Protein AF-A0A954I8J5-F1 (afdb_monomer)

pLDDT: mean 70.74, std 22.79, range [35.56, 98.56]

Foldseek 3Di:
DDDDDDDDDDDDDDDDDDDDDDDDDDDDDDDDDDDPPPPVVVVVVVVVVLLVVQLDDPPPVVVVPDDPVRSVVSSVVSSVVVVVVVVVVVVVVVVVVVVVVVVLVVDDPVVNVVVVVVVVVVVVVVPPPPPDDPDDDDDDDDDDDDDDDDDDDDDDDDDD

Solvent-accessible surface area (backbone atoms only — not comparable to full-atom values): 11156 Å² total; per-residue (Å²): 135,84,90,86,85,84,82,90,79,88,79,82,84,90,86,85,82,85,78,90,81,87,78,92,79,86,88,82,93,75,94,74,87,84,92,78,84,74,63,64,65,54,52,55,49,52,55,51,52,57,59,56,71,28,67,58,77,60,89,76,53,82,78,65,77,68,53,69,69,57,49,52,51,52,29,52,52,39,43,60,53,45,53,55,47,52,56,49,52,49,54,50,50,51,51,53,50,51,53,48,52,57,58,53,68,75,47,51,73,71,54,52,50,52,54,54,54,53,57,53,52,64,64,52,66,73,68,72,81,78,81,86,87,89,85,86,90,78,88,86,88,88,87,86,91,86,79,84,88,80,90,84,91,78,89,78,90,77,88,133

Mean predicted aligned error: 20.57 Å

Structure (mmCIF, N/CA/C/O backbone):
data_AF-A0A954I8J5-F1
#
_entry.id   AF-A0A954I8J5-F1
#
loop_
_atom_site.group_PDB
_atom_site.id
_atom_site.type_symbol
_atom_site.label_atom_id
_atom_site.label_alt_id
_atom_site.label_comp_id
_atom_site.label_asym_id
_atom_site.label_entity_id
_atom_site.label_seq_id
_atom_site.pdbx_PDB_ins_code
_atom_site.Cartn_x
_atom_site.Cartn_y
_atom_site.Cartn_z
_atom_site.occupancy
_atom_site.B_iso_or_equiv
_atom_site.auth_seq_id
_atom_site.auth_comp_id
_atom_site.auth_asym_id
_atom_site.auth_atom_id
_atom_site.pdbx_PDB_model_num
ATOM 1 N N . MET A 1 1 ? -3.551 -47.493 22.980 1.00 41.00 1 MET A N 1
ATOM 2 C CA . MET A 1 1 ? -3.453 -48.677 22.102 1.00 41.00 1 MET A CA 1
ATOM 3 C C . MET A 1 1 ? -4.378 -48.470 20.906 1.00 41.00 1 MET A C 1
ATOM 5 O O . MET A 1 1 ? -5.548 -48.235 21.135 1.00 41.00 1 MET A O 1
ATOM 9 N N . LYS A 1 2 ? -3.816 -48.523 19.686 1.00 45.31 2 LYS A N 1
ATOM 10 C CA . LYS A 1 2 ? -4.415 -48.969 18.401 1.00 45.31 2 LYS A CA 1
ATOM 11 C C . LYS A 1 2 ? -5.750 -48.301 17.977 1.00 45.31 2 LYS A C 1
ATOM 13 O O . LYS A 1 2 ? -6.803 -48.658 18.471 1.00 45.31 2 LYS A O 1
ATOM 18 N N . LYS A 1 3 ? -5.676 -47.250 17.143 1.00 52.47 3 LYS A N 1
ATOM 19 C CA . LYS A 1 3 ? -5.956 -47.239 15.679 1.00 52.47 3 LYS A CA 1
ATOM 20 C C . LYS A 1 3 ? -7.411 -47.574 15.304 1.00 52.47 3 LYS A C 1
ATOM 22 O O . LYS A 1 3 ? -7.764 -48.736 15.398 1.00 52.47 3 LYS A O 1
ATOM 27 N N . LEU A 1 4 ? -8.141 -46.607 14.734 1.00 57.47 4 LEU A N 1
ATOM 28 C CA . LEU A 1 4 ? -9.197 -46.777 13.714 1.00 57.47 4 LEU A CA 1
ATOM 29 C C . LEU A 1 4 ? -9.242 -45.460 12.905 1.00 57.47 4 LEU A C 1
ATOM 31 O O . LEU A 1 4 ? -9.434 -44.403 13.488 1.00 57.47 4 LEU A O 1
ATOM 35 N N . CYS A 1 5 ? -8.714 -45.412 11.680 1.00 51.31 5 CYS A N 1
ATOM 36 C CA . CYS A 1 5 ? -9.283 -45.892 10.410 1.00 51.31 5 CYS A CA 1
ATOM 37 C C . CYS A 1 5 ? -10.083 -44.774 9.715 1.00 51.31 5 CYS A C 1
ATOM 39 O O . CYS A 1 5 ? -11.255 -44.556 9.993 1.00 51.31 5 CYS A O 1
ATOM 41 N N . ALA A 1 6 ? -9.398 -44.066 8.816 1.00 56.97 6 ALA A N 1
ATOM 42 C CA . ALA A 1 6 ? -10.015 -43.310 7.734 1.00 56.97 6 ALA A CA 1
ATOM 43 C C . ALA A 1 6 ? -10.288 -44.252 6.550 1.00 56.97 6 ALA A C 1
ATOM 45 O O . ALA A 1 6 ? -9.494 -45.172 6.323 1.00 56.97 6 ALA A O 1
ATOM 46 N N . PRO A 1 7 ? -11.308 -43.958 5.734 1.00 65.69 7 PRO A N 1
ATOM 47 C CA . PRO A 1 7 ? -11.239 -44.247 4.315 1.00 65.69 7 PRO A CA 1
ATOM 48 C C . PRO A 1 7 ? -11.304 -42.960 3.487 1.00 65.69 7 PRO A C 1
ATOM 50 O O . PRO A 1 7 ? -12.243 -42.172 3.553 1.00 65.69 7 PRO A O 1
ATOM 53 N N . ILE A 1 8 ? -10.264 -42.801 2.676 1.00 55.50 8 ILE A N 1
ATOM 54 C CA . ILE A 1 8 ? -10.225 -41.975 1.475 1.00 55.50 8 ILE A CA 1
ATOM 55 C C . ILE A 1 8 ? -11.204 -42.603 0.477 1.00 55.50 8 ILE A C 1
ATOM 57 O O . ILE A 1 8 ? -11.043 -43.768 0.119 1.00 55.50 8 ILE A O 1
ATOM 61 N N . ALA A 1 9 ? -12.191 -41.840 0.013 1.00 55.41 9 ALA A N 1
ATOM 62 C CA . ALA A 1 9 ? -12.987 -42.185 -1.158 1.00 55.41 9 ALA A CA 1
ATOM 63 C C . ALA A 1 9 ? -12.795 -41.086 -2.205 1.00 55.41 9 ALA A C 1
ATOM 65 O O . ALA A 1 9 ? -13.335 -39.988 -2.101 1.00 55.41 9 ALA A O 1
ATOM 66 N N . ALA A 1 10 ? -11.961 -41.400 -3.191 1.00 52.19 10 ALA A N 1
ATOM 67 C CA . ALA A 1 10 ? -11.864 -40.677 -4.443 1.00 52.19 10 ALA A CA 1
ATOM 68 C C . ALA A 1 10 ? -13.149 -40.888 -5.259 1.00 52.19 10 ALA A C 1
ATOM 70 O O . ALA A 1 10 ? -13.591 -42.028 -5.400 1.00 52.19 10 ALA A O 1
ATOM 71 N N . LEU A 1 11 ? -13.702 -39.829 -5.858 1.00 51.53 11 LEU A N 1
ATOM 72 C CA . LEU A 1 11 ? -14.580 -39.976 -7.018 1.00 51.53 11 LEU A CA 1
ATOM 73 C C . LEU A 1 11 ? -14.575 -38.721 -7.910 1.00 51.53 11 LEU A C 1
ATOM 75 O O . LEU A 1 11 ? -14.992 -37.652 -7.485 1.00 51.53 11 LEU A O 1
ATOM 79 N N . ALA A 1 12 ? -14.104 -38.942 -9.142 1.00 53.44 12 ALA A N 1
ATOM 80 C CA . ALA A 1 12 ? -14.550 -38.398 -10.433 1.00 53.44 12 ALA A CA 1
ATOM 81 C C . ALA A 1 12 ? -14.693 -36.868 -10.611 1.00 53.44 12 ALA A C 1
ATOM 83 O O . ALA A 1 12 ? -15.524 -36.214 -10.000 1.00 53.44 12 ALA A O 1
ATOM 84 N N . LEU A 1 13 ? -13.834 -36.252 -11.432 1.00 46.72 13 LEU A N 1
ATOM 85 C CA . LEU A 1 13 ? -13.987 -36.058 -12.893 1.00 46.72 13 LEU A CA 1
ATOM 86 C C . LEU A 1 13 ? -15.024 -34.981 -13.305 1.00 46.72 13 LEU A C 1
ATOM 88 O O . LEU A 1 13 ? -16.221 -35.224 -13.330 1.00 46.72 13 LEU A O 1
ATOM 92 N N . LEU A 1 14 ? -14.475 -33.851 -13.778 1.00 43.25 14 LEU A N 1
ATOM 93 C CA . LEU A 1 14 ? -14.660 -33.320 -15.141 1.00 43.25 14 LEU A CA 1
ATOM 94 C C . LEU A 1 14 ? -16.052 -32.787 -15.540 1.00 43.25 14 LEU A C 1
ATOM 96 O O . LEU A 1 14 ? -16.868 -33.522 -16.080 1.00 43.25 14 LEU A O 1
ATOM 100 N N . VAL A 1 15 ? -16.227 -31.460 -15.472 1.00 57.44 15 VAL A N 1
ATOM 101 C CA . VAL A 1 15 ? -16.945 -30.705 -16.519 1.00 57.44 15 VAL A CA 1
ATOM 102 C C . VAL A 1 15 ? -16.214 -29.386 -16.779 1.00 57.44 15 VAL A C 1
ATOM 104 O O . VAL A 1 15 ? -16.395 -28.388 -16.089 1.00 57.44 15 VAL A O 1
ATOM 107 N N . THR A 1 16 ? -15.366 -29.395 -17.802 1.00 53.75 16 THR A N 1
ATOM 108 C CA . THR A 1 16 ? -14.910 -28.205 -18.522 1.00 53.75 16 THR A CA 1
ATOM 109 C C . THR A 1 16 ? -16.008 -27.784 -19.496 1.00 53.75 16 THR A C 1
ATOM 111 O O . THR A 1 16 ? -16.198 -28.443 -20.518 1.00 53.75 16 THR A O 1
ATOM 114 N N . SER A 1 17 ? -16.722 -26.694 -19.225 1.00 59.81 17 SER A N 1
ATOM 115 C CA . SER A 1 17 ? -17.573 -26.048 -20.230 1.00 59.81 17 SER A CA 1
ATOM 116 C C . SER A 1 17 ? -16.789 -24.937 -20.927 1.00 59.81 17 SER A C 1
ATOM 118 O O . SER A 1 17 ? -16.799 -23.779 -20.511 1.00 59.81 17 SER A O 1
ATOM 120 N N . VAL A 1 18 ? -16.099 -25.325 -22.000 1.00 58.12 18 VAL A N 1
ATOM 121 C CA . VAL A 1 18 ? -15.709 -24.429 -23.092 1.00 58.12 18 VAL A CA 1
ATOM 122 C C . VAL A 1 18 ? -16.995 -24.007 -23.803 1.00 58.12 18 VAL A C 1
ATOM 124 O O . VAL A 1 18 ? -17.716 -24.849 -24.331 1.00 58.12 18 VAL A O 1
ATOM 127 N N . GLY A 1 19 ? -17.285 -22.710 -23.800 1.00 47.28 19 GLY A N 1
ATOM 128 C CA . GLY A 1 19 ? -18.423 -22.115 -24.495 1.00 47.28 19 GLY A CA 1
ATOM 129 C C . GLY A 1 19 ? -17.997 -20.833 -25.193 1.00 47.28 19 GLY A C 1
ATOM 130 O O . GLY A 1 19 ? -18.321 -19.741 -24.741 1.00 47.28 19 GLY A O 1
ATOM 131 N N . LEU A 1 20 ? -17.238 -20.977 -26.280 1.00 54.44 20 LEU A N 1
ATOM 132 C CA . LEU A 1 20 ? -16.994 -19.913 -27.246 1.00 54.44 20 LEU A CA 1
ATOM 133 C C . LEU A 1 20 ? -18.182 -19.910 -28.224 1.00 54.44 20 LEU A C 1
ATOM 135 O O . LEU A 1 20 ? -18.292 -20.808 -29.055 1.00 54.44 20 LEU A O 1
ATOM 139 N N . VAL A 1 21 ? -19.073 -18.921 -28.137 1.00 59.53 21 VAL A N 1
ATOM 140 C CA . VAL A 1 21 ? -19.985 -18.585 -29.240 1.00 59.53 21 VAL A CA 1
ATOM 141 C C . VAL A 1 21 ? -19.761 -17.127 -29.610 1.00 59.53 21 VAL A C 1
ATOM 143 O O . VAL A 1 21 ? -20.058 -16.197 -28.865 1.00 59.53 21 VAL A O 1
ATOM 146 N N . SER A 1 22 ? -19.146 -16.976 -30.777 1.00 52.66 22 SER A N 1
ATOM 147 C CA . SER A 1 22 ? -18.993 -15.737 -31.513 1.00 52.66 22 SER A CA 1
ATOM 148 C C . SER A 1 22 ? -20.156 -15.675 -32.498 1.00 52.66 22 SER A C 1
AT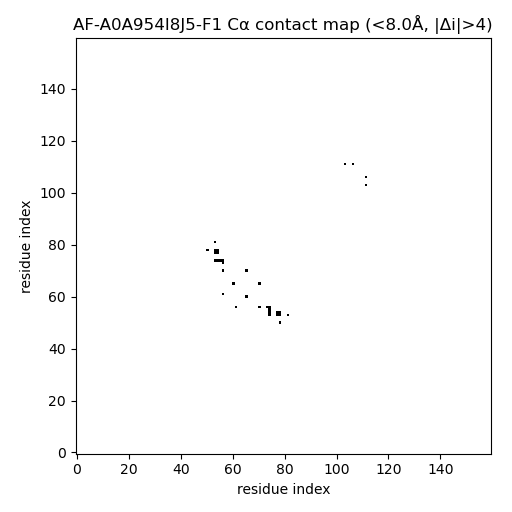OM 150 O O . SER A 1 22 ? -20.260 -16.517 -33.389 1.00 52.66 22 SER A O 1
ATOM 152 N N . SER A 1 23 ? -21.046 -14.703 -32.333 1.00 60.91 23 SER A N 1
ATOM 153 C CA . SER A 1 23 ? -22.010 -14.326 -33.363 1.00 60.91 23 SER A CA 1
ATOM 154 C C . SER A 1 23 ? -21.943 -12.819 -33.549 1.00 60.91 23 SER A C 1
ATOM 156 O O . SER A 1 23 ? -22.504 -12.040 -32.780 1.00 60.91 23 SER A O 1
ATOM 158 N N . ALA A 1 24 ? -21.210 -12.439 -34.591 1.00 51.81 24 ALA A N 1
ATOM 159 C CA . ALA A 1 24 ? -21.267 -11.134 -35.211 1.00 51.81 24 ALA A CA 1
ATOM 160 C C . ALA A 1 24 ? -22.692 -10.872 -35.720 1.00 51.81 24 ALA A C 1
ATOM 162 O O . ALA A 1 24 ? -23.212 -11.640 -36.529 1.00 51.81 24 ALA A O 1
ATOM 163 N N . GLN A 1 25 ? -23.297 -9.759 -35.305 1.00 52.50 25 GLN A N 1
ATOM 164 C CA . GLN A 1 25 ? -24.417 -9.176 -36.031 1.00 52.50 25 GLN A CA 1
ATOM 165 C C . GLN A 1 25 ? -24.172 -7.683 -36.232 1.00 52.50 25 GLN A C 1
ATOM 167 O O . GLN A 1 25 ? -24.179 -6.874 -35.309 1.00 52.50 25 GLN A O 1
ATOM 172 N N . SER A 1 26 ? -23.886 -7.372 -37.492 1.00 47.12 26 SER A N 1
ATOM 173 C CA . SER A 1 26 ? -23.803 -6.041 -38.069 1.00 47.12 26 SER A CA 1
ATOM 174 C C . SER A 1 26 ? -25.202 -5.430 -38.207 1.00 47.12 26 SER A C 1
ATOM 176 O O . SER A 1 26 ? -26.135 -6.112 -38.627 1.00 47.12 26 SER A O 1
ATOM 178 N N . GLY A 1 27 ? -25.304 -4.126 -37.933 1.00 42.75 27 GLY A N 1
ATOM 179 C CA . GLY A 1 27 ? -26.221 -3.233 -38.641 1.00 42.75 27 GLY A CA 1
ATOM 180 C C . GLY A 1 27 ? -27.563 -2.918 -37.979 1.00 42.75 27 GLY A C 1
ATOM 181 O O . GLY A 1 27 ? -28.588 -3.472 -38.360 1.00 42.75 27 GLY A O 1
ATOM 182 N N . GLN A 1 28 ? -27.599 -1.875 -37.140 1.00 48.84 28 GLN A N 1
ATOM 183 C CA . GLN A 1 28 ? -28.695 -0.905 -37.229 1.00 48.84 28 GLN A CA 1
ATOM 184 C C . GLN A 1 28 ? -28.253 0.493 -36.782 1.00 48.84 28 GLN A C 1
ATOM 186 O O . GLN A 1 28 ? -28.089 0.799 -35.604 1.00 48.84 28 GLN A O 1
ATOM 191 N N . THR A 1 29 ? -28.079 1.365 -37.769 1.00 47.53 29 THR A N 1
ATOM 192 C CA . THR A 1 29 ? -28.058 2.815 -37.615 1.00 47.53 29 THR A CA 1
ATOM 193 C C . THR A 1 29 ? -29.462 3.298 -37.256 1.00 47.53 29 THR A C 1
ATOM 195 O O . THR A 1 29 ? -30.367 3.234 -38.090 1.00 47.53 29 THR A O 1
ATOM 198 N N . LYS A 1 30 ? -29.654 3.844 -36.052 1.00 50.97 30 LYS A N 1
ATOM 199 C CA . LYS A 1 30 ? -30.724 4.819 -35.817 1.00 50.97 30 LYS A CA 1
ATOM 200 C C . LYS A 1 30 ? -30.296 5.853 -34.785 1.00 50.97 30 LYS A C 1
ATOM 202 O O . LYS A 1 30 ? -30.191 5.593 -33.593 1.00 50.97 30 LYS A O 1
ATOM 207 N N . SER A 1 31 ? -30.054 7.044 -35.310 1.00 46.09 31 SER A N 1
ATOM 208 C CA . SER A 1 31 ? -29.891 8.306 -34.609 1.00 46.09 31 SER A CA 1
ATOM 209 C C . SER A 1 31 ? -31.005 8.546 -33.584 1.00 46.09 31 SER A C 1
ATOM 211 O O . SER A 1 31 ? -32.168 8.723 -33.955 1.00 46.09 31 SER A O 1
ATOM 213 N N . ARG A 1 32 ? -30.624 8.636 -32.308 1.00 43.91 32 ARG A N 1
ATOM 214 C CA . ARG A 1 32 ? -31.325 9.425 -31.289 1.00 43.91 32 ARG A CA 1
ATOM 215 C C . ARG A 1 32 ? -30.293 9.993 -30.312 1.00 43.91 32 ARG A C 1
ATOM 217 O O . ARG A 1 32 ? -29.949 9.382 -29.308 1.00 43.91 32 ARG A O 1
ATOM 224 N N . SER A 1 33 ? -29.777 11.171 -30.657 1.00 50.97 33 SER A N 1
ATOM 225 C CA . SER A 1 33 ? -29.326 12.173 -29.686 1.00 50.97 33 SER A CA 1
ATOM 226 C C . SER A 1 33 ? -30.521 12.465 -28.750 1.00 50.97 33 SER A C 1
ATOM 228 O O . SER A 1 33 ? -31.668 12.364 -29.176 1.00 50.97 33 SER A O 1
ATOM 230 N N . THR A 1 34 ? -30.429 12.698 -27.446 1.00 49.31 34 THR A N 1
ATOM 231 C CA . THR A 1 34 ? -29.483 13.426 -26.598 1.00 49.31 34 THR A CA 1
ATOM 232 C C . THR A 1 34 ? -29.785 12.997 -25.149 1.00 49.31 34 THR A C 1
ATOM 234 O O . THR A 1 34 ? -30.876 13.313 -24.686 1.00 49.31 34 THR A O 1
ATOM 237 N N . ALA A 1 35 ? -28.900 12.270 -24.449 1.00 49.06 35 ALA A N 1
ATOM 238 C CA . ALA A 1 35 ? -28.927 12.098 -22.969 1.00 49.06 35 ALA A CA 1
ATOM 239 C C . ALA A 1 35 ? -27.820 11.170 -22.400 1.00 49.06 35 ALA A C 1
ATOM 241 O O . ALA A 1 35 ? -27.916 10.751 -21.255 1.00 49.06 35 ALA A O 1
ATOM 242 N N . ALA A 1 36 ? -26.769 10.820 -23.151 1.00 46.00 36 ALA A N 1
ATOM 243 C CA . ALA A 1 36 ? -25.772 9.829 -22.710 1.00 46.00 36 ALA A CA 1
ATOM 244 C C . ALA A 1 36 ? -24.321 10.288 -22.942 1.00 46.00 36 ALA A C 1
ATOM 246 O O . ALA A 1 36 ? -23.471 9.513 -23.362 1.00 46.00 36 ALA A O 1
ATOM 247 N N . SER A 1 37 ? -24.029 11.572 -22.704 1.00 48.66 37 SER A N 1
ATOM 248 C CA . SER A 1 37 ? -22.688 12.149 -22.919 1.00 48.66 37 SER A CA 1
ATOM 249 C C . SER A 1 37 ? -22.011 12.632 -21.629 1.00 48.66 37 SER A C 1
ATOM 251 O O . SER A 1 37 ? -21.185 13.541 -21.673 1.00 48.66 37 SER A O 1
ATOM 253 N N . LYS A 1 38 ? -22.354 12.047 -20.472 1.00 45.41 38 LYS A N 1
ATOM 254 C CA . LYS A 1 38 ? -21.667 12.334 -19.196 1.00 45.41 38 LYS A CA 1
ATOM 255 C C . LYS A 1 38 ? -21.005 11.112 -18.544 1.00 45.41 38 LYS A C 1
ATOM 257 O O . LYS A 1 38 ? -20.283 11.275 -17.572 1.00 45.41 38 LYS A O 1
ATOM 262 N N . GLU A 1 39 ? -21.186 9.912 -19.094 1.00 47.25 39 GLU A N 1
ATOM 263 C CA . GLU A 1 39 ? -20.643 8.675 -18.505 1.00 47.25 39 GLU A CA 1
ATOM 264 C C . GLU A 1 39 ? -19.446 8.108 -19.292 1.00 47.25 39 GLU A C 1
ATOM 266 O O . GLU A 1 39 ? -18.508 7.566 -18.712 1.00 47.25 39 GLU A O 1
ATOM 271 N N . THR A 1 40 ? -19.385 8.334 -20.607 1.00 43.34 40 THR A N 1
ATOM 272 C CA . THR A 1 40 ? -18.273 7.878 -21.463 1.00 43.34 40 THR A CA 1
ATOM 273 C C . THR A 1 40 ? -16.997 8.709 -21.296 1.00 43.34 40 THR A C 1
ATOM 275 O O . THR A 1 40 ? -15.899 8.162 -21.341 1.00 43.34 40 THR A O 1
ATOM 278 N N . ALA A 1 41 ? -17.118 10.006 -20.997 1.00 49.97 41 ALA A N 1
ATOM 279 C CA . ALA A 1 41 ? -15.964 10.877 -20.747 1.00 49.97 41 ALA A CA 1
ATOM 280 C C . ALA A 1 41 ? -15.269 10.596 -19.398 1.00 49.97 41 ALA A C 1
ATOM 282 O O . ALA A 1 41 ? -14.076 10.860 -19.250 1.00 49.97 41 ALA A O 1
ATOM 283 N N . SER A 1 42 ? -15.995 10.043 -18.417 1.00 53.47 42 SER A N 1
ATOM 284 C CA . SER A 1 42 ? -15.427 9.704 -17.105 1.00 53.47 42 SER A CA 1
ATOM 285 C C . SER A 1 42 ? -14.612 8.412 -17.156 1.00 53.47 42 SER A C 1
ATOM 287 O O . SER A 1 42 ? -13.573 8.312 -16.507 1.00 53.47 42 SER A O 1
ATOM 289 N N . LYS A 1 43 ? -15.041 7.436 -17.966 1.00 51.81 43 LYS A N 1
ATOM 290 C CA . LYS A 1 43 ? -14.355 6.146 -18.102 1.00 51.81 43 LYS A CA 1
ATOM 291 C C . LYS A 1 43 ? -13.074 6.251 -18.937 1.00 51.81 43 LYS A C 1
ATOM 293 O O . LYS A 1 43 ? -12.085 5.606 -18.610 1.00 51.81 43 LYS A O 1
ATOM 298 N N . GLU A 1 44 ? -13.052 7.115 -19.955 1.00 54.97 44 GLU A N 1
ATOM 299 C CA . GLU A 1 44 ? -11.839 7.358 -20.752 1.00 54.97 44 GLU A CA 1
ATOM 300 C C . GLU A 1 44 ? -10.772 8.140 -19.970 1.00 54.97 44 GLU A C 1
ATOM 302 O O . GLU A 1 44 ? -9.581 7.852 -20.092 1.00 54.97 44 GLU A O 1
ATOM 307 N N . LYS A 1 45 ? -11.182 9.093 -19.118 1.00 57.41 45 LYS A N 1
ATOM 308 C CA . LYS A 1 45 ? -10.247 9.771 -18.212 1.00 57.41 45 LYS A CA 1
ATOM 309 C C . LYS A 1 45 ? -9.679 8.822 -17.164 1.00 57.41 45 LYS A C 1
ATOM 311 O O . LYS A 1 45 ? -8.470 8.823 -16.992 1.00 57.41 45 LYS A O 1
ATOM 316 N N . ALA A 1 46 ? -10.509 7.990 -16.532 1.00 59.66 46 ALA A N 1
ATOM 317 C CA . ALA A 1 46 ? -10.041 7.026 -15.537 1.00 59.66 46 ALA A CA 1
ATOM 318 C C . ALA A 1 46 ? -9.066 5.993 -16.134 1.00 59.66 46 ALA A C 1
ATOM 320 O O . ALA A 1 46 ? -8.034 5.714 -15.536 1.00 59.66 46 ALA A O 1
ATOM 321 N N . ALA A 1 47 ? -9.333 5.488 -17.344 1.00 59.28 47 ALA A N 1
ATOM 322 C CA . ALA A 1 47 ? -8.428 4.557 -18.022 1.00 59.28 47 ALA A CA 1
ATOM 323 C C . ALA A 1 47 ? -7.090 5.208 -18.426 1.00 59.28 47 ALA A C 1
ATOM 325 O O . ALA A 1 47 ? -6.038 4.589 -18.288 1.00 59.28 47 ALA A O 1
ATOM 326 N N . LYS A 1 48 ? -7.102 6.470 -18.883 1.00 60.84 48 LYS A N 1
ATOM 327 C CA . LYS A 1 48 ? -5.862 7.217 -19.162 1.00 60.84 48 LYS A CA 1
ATOM 328 C C . LYS A 1 48 ? -5.070 7.525 -17.893 1.00 60.84 48 LYS A C 1
ATOM 330 O O . LYS A 1 48 ? -3.848 7.460 -17.939 1.00 60.84 48 LYS A O 1
ATOM 335 N N . ASP A 1 49 ? -5.739 7.840 -16.787 1.00 61.84 49 ASP A N 1
ATOM 336 C CA . ASP A 1 49 ? -5.084 8.165 -15.514 1.00 61.84 49 ASP A CA 1
ATOM 337 C C . ASP A 1 49 ? -4.303 6.956 -14.969 1.00 61.84 49 ASP A C 1
ATOM 339 O O . ASP A 1 49 ? -3.101 7.045 -14.703 1.00 61.84 49 ASP A O 1
ATOM 343 N N . VAL A 1 50 ? -4.940 5.778 -14.963 1.00 62.78 50 VAL A N 1
ATOM 344 C CA . VAL A 1 50 ? -4.304 4.506 -14.577 1.00 62.78 50 VAL A CA 1
ATOM 345 C C . VAL A 1 50 ? -3.123 4.173 -15.495 1.00 62.78 50 VAL A C 1
ATOM 347 O O . VAL A 1 50 ? -2.023 3.914 -15.004 1.00 62.78 50 VAL A O 1
ATOM 350 N N . ALA A 1 51 ? -3.295 4.295 -16.816 1.00 63.84 51 ALA A N 1
ATOM 351 C CA . ALA A 1 51 ? -2.213 4.063 -17.776 1.00 63.84 51 ALA A CA 1
ATOM 352 C C . ALA A 1 51 ? -1.028 5.033 -17.583 1.00 63.84 51 ALA A C 1
ATOM 354 O O . ALA A 1 51 ? 0.124 4.688 -17.845 1.00 63.84 51 ALA A O 1
ATOM 355 N N . THR A 1 52 ? -1.269 6.256 -17.093 1.00 74.88 52 THR A N 1
ATOM 356 C CA . THR A 1 52 ? -0.190 7.215 -16.806 1.00 74.88 52 THR A CA 1
ATOM 357 C C . THR A 1 52 ? 0.522 6.970 -15.477 1.00 74.88 52 THR A C 1
ATOM 359 O O . THR A 1 52 ? 1.713 7.281 -15.378 1.00 74.88 52 THR A O 1
ATOM 362 N N . LYS A 1 53 ? -0.145 6.370 -14.480 1.00 85.75 53 LYS A N 1
ATOM 363 C CA . LYS A 1 53 ? 0.434 6.083 -13.153 1.00 85.75 53 LYS A CA 1
ATOM 364 C C . LYS A 1 53 ? 1.665 5.175 -13.250 1.00 85.75 53 LYS A C 1
ATOM 366 O O . LYS A 1 53 ? 2.667 5.422 -12.572 1.00 85.75 53 LYS A O 1
ATOM 371 N N . TYR A 1 54 ? 1.628 4.173 -14.130 1.00 90.12 54 TYR A N 1
ATOM 372 C CA . TYR A 1 54 ? 2.679 3.151 -14.243 1.00 90.12 54 TYR A CA 1
ATOM 373 C C . TYR A 1 54 ? 3.707 3.401 -15.351 1.00 90.12 54 TYR A C 1
ATOM 375 O O . TYR A 1 54 ? 4.736 2.728 -15.403 1.00 90.12 54 TYR A O 1
ATOM 383 N N . ARG A 1 55 ? 3.524 4.450 -16.162 1.00 90.62 55 ARG A N 1
ATOM 384 C CA . ARG A 1 55 ? 4.398 4.781 -17.303 1.00 90.62 55 ARG A CA 1
ATOM 385 C C . ARG A 1 55 ? 5.728 5.449 -16.936 1.00 90.62 55 ARG A C 1
ATOM 387 O O . ARG A 1 55 ? 6.397 6.057 -17.770 1.00 90.62 55 ARG A O 1
ATOM 394 N N . ARG A 1 56 ? 6.116 5.400 -15.663 1.00 92.06 56 ARG A N 1
ATOM 395 C CA . ARG A 1 56 ? 7.402 5.922 -15.185 1.00 92.06 56 ARG A CA 1
ATOM 396 C C . ARG A 1 56 ? 8.391 4.778 -15.074 1.00 92.06 56 ARG A C 1
ATOM 398 O O . ARG A 1 56 ? 8.040 3.702 -14.596 1.00 92.06 56 ARG A O 1
ATOM 405 N N . LEU A 1 57 ? 9.645 5.018 -15.448 1.00 94.88 57 LEU A N 1
ATOM 406 C CA . LEU A 1 57 ? 10.697 4.044 -15.172 1.00 94.88 57 LEU A CA 1
ATOM 407 C C . LEU A 1 57 ? 10.955 3.974 -13.660 1.00 94.88 57 LEU A C 1
ATOM 409 O O . LEU A 1 57 ? 10.838 4.998 -12.972 1.00 94.88 57 LEU A O 1
ATOM 413 N N . PRO A 1 58 ? 11.290 2.789 -13.121 1.00 95.00 58 PRO A N 1
ATOM 414 C CA . PRO A 1 58 ? 11.759 2.682 -11.750 1.00 95.00 58 PRO A CA 1
ATOM 415 C C . PRO A 1 58 ? 13.005 3.549 -11.522 1.00 95.00 58 PRO A C 1
ATOM 417 O O . PRO A 1 58 ? 13.766 3.851 -12.446 1.00 95.00 58 PRO A O 1
ATOM 420 N N . SER A 1 59 ? 13.216 3.958 -10.271 1.00 96.25 59 SER A N 1
ATOM 421 C CA . SER A 1 59 ? 14.383 4.764 -9.907 1.00 96.25 59 SER A CA 1
ATOM 422 C C . SER A 1 59 ? 15.682 4.056 -10.305 1.00 96.25 59 SER A C 1
ATOM 424 O O . SER A 1 59 ? 15.816 2.852 -10.102 1.00 96.25 59 SER A O 1
ATOM 426 N N . GLY A 1 60 ? 16.624 4.795 -10.892 1.00 95.19 60 GLY A N 1
ATOM 427 C CA . GLY A 1 60 ? 17.912 4.265 -11.354 1.00 95.19 60 GLY A CA 1
ATOM 428 C C . GLY A 1 60 ? 17.895 3.598 -12.736 1.00 95.19 60 GLY A C 1
ATOM 429 O O . GLY A 1 60 ? 18.945 3.518 -13.365 1.00 95.19 60 GLY A O 1
ATOM 430 N N . PHE A 1 61 ? 16.733 3.209 -13.274 1.00 96.00 61 PHE A N 1
ATOM 431 C CA . PHE A 1 61 ? 16.653 2.537 -14.584 1.00 96.00 61 PHE A CA 1
ATOM 432 C C . PHE A 1 61 ? 16.827 3.498 -15.766 1.00 96.00 61 PHE A C 1
ATOM 434 O O . PHE A 1 61 ? 17.199 3.075 -16.856 1.00 96.00 61 PHE A O 1
ATOM 441 N N . GLY A 1 62 ? 16.617 4.801 -15.555 1.00 93.38 62 GLY A N 1
ATOM 442 C CA . GLY A 1 62 ? 16.823 5.817 -16.592 1.00 93.38 62 GLY A CA 1
ATOM 443 C C . GLY A 1 62 ? 18.281 5.971 -17.047 1.00 93.38 62 GLY A C 1
ATOM 444 O O . GLY A 1 62 ? 18.514 6.488 -18.131 1.00 93.38 62 GLY A O 1
ATOM 445 N N . ALA A 1 63 ? 19.251 5.513 -16.249 1.00 95.25 63 ALA A N 1
ATOM 446 C CA . ALA A 1 63 ? 20.677 5.599 -16.566 1.00 95.25 63 ALA A CA 1
ATOM 447 C C . ALA A 1 63 ? 21.223 4.365 -17.312 1.00 95.25 63 ALA A C 1
ATOM 449 O O . ALA A 1 63 ? 22.395 4.350 -17.668 1.00 95.25 63 ALA A O 1
ATOM 450 N N . LEU A 1 64 ? 20.401 3.331 -17.527 1.00 96.62 64 LEU A N 1
ATOM 451 C CA . LEU A 1 64 ? 20.836 2.037 -18.073 1.00 96.62 64 LEU A CA 1
ATOM 452 C C . LEU A 1 64 ? 20.776 1.952 -19.607 1.00 96.62 64 LEU A C 1
ATOM 454 O O . LEU A 1 64 ? 20.905 0.859 -20.143 1.00 96.62 64 LEU A O 1
ATOM 458 N N . GLU A 1 65 ? 20.540 3.076 -20.297 1.00 95.38 65 GLU A N 1
ATOM 459 C CA . GLU A 1 65 ? 20.439 3.146 -21.768 1.00 95.38 65 GLU A CA 1
ATOM 460 C C . GLU A 1 65 ? 19.526 2.058 -22.370 1.00 95.38 65 GLU A C 1
ATOM 462 O O . GLU A 1 65 ? 19.856 1.401 -23.352 1.00 95.38 65 GLU A O 1
ATOM 467 N N . LEU A 1 66 ? 18.359 1.855 -21.751 1.00 97.19 66 LEU A N 1
ATOM 468 C CA . LEU A 1 66 ? 17.403 0.821 -22.152 1.00 97.19 66 LEU A CA 1
ATOM 469 C C . LEU A 1 66 ? 16.855 1.068 -23.563 1.00 97.19 66 LEU A C 1
ATOM 471 O O . LEU A 1 66 ? 16.537 2.215 -23.913 1.00 97.19 66 LEU A O 1
ATOM 475 N N . SER A 1 67 ? 16.661 -0.014 -24.325 1.00 98.06 67 SER A N 1
ATOM 476 C CA . SER A 1 67 ? 15.930 0.050 -25.594 1.00 98.06 67 SER A CA 1
ATOM 477 C C . SER A 1 67 ? 14.465 0.410 -25.356 1.00 98.06 67 SER A C 1
ATOM 479 O O . SER A 1 67 ? 13.937 0.276 -24.247 1.00 98.06 67 SER A O 1
ATOM 481 N N . ASP A 1 68 ? 13.789 0.882 -26.398 1.00 96.50 68 ASP A N 1
ATOM 482 C CA . ASP A 1 68 ? 12.377 1.233 -26.278 1.00 96.50 68 ASP A CA 1
ATOM 483 C C . ASP A 1 68 ? 11.508 -0.011 -26.046 1.00 96.50 68 ASP A C 1
ATOM 485 O O . ASP A 1 68 ? 10.582 0.058 -25.241 1.00 96.50 68 ASP A O 1
ATOM 489 N N . GLU A 1 69 ? 11.864 -1.175 -26.610 1.00 97.38 69 GLU A N 1
ATOM 490 C CA . GLU A 1 69 ? 11.161 -2.427 -26.294 1.00 97.38 69 GLU A CA 1
ATOM 491 C C . GLU A 1 69 ? 11.298 -2.800 -24.811 1.00 97.38 69 GLU A C 1
ATOM 493 O O . GLU A 1 69 ? 10.312 -3.157 -24.169 1.00 97.38 69 GLU A O 1
ATOM 498 N N . GLN A 1 70 ? 12.498 -2.656 -24.236 1.00 98.00 70 GLN A N 1
ATOM 499 C CA . GLN A 1 70 ? 12.728 -2.937 -22.815 1.00 98.00 70 GLN A CA 1
ATOM 500 C C . GLN A 1 70 ? 11.932 -1.993 -21.909 1.00 98.00 70 GLN A C 1
ATOM 502 O O . GLN A 1 70 ? 11.425 -2.412 -20.869 1.00 98.00 70 GLN A O 1
ATOM 507 N N . LYS A 1 71 ? 11.810 -0.711 -22.278 1.00 97.06 71 LYS A N 1
ATOM 508 C CA . LYS A 1 71 ? 11.005 0.252 -21.512 1.00 97.06 71 LYS A CA 1
ATOM 509 C C . LYS A 1 71 ? 9.525 -0.111 -21.543 1.00 97.06 71 LYS A C 1
ATOM 511 O O . LYS A 1 71 ? 8.895 -0.079 -20.491 1.00 97.06 71 LYS A O 1
ATOM 516 N N . GLU A 1 72 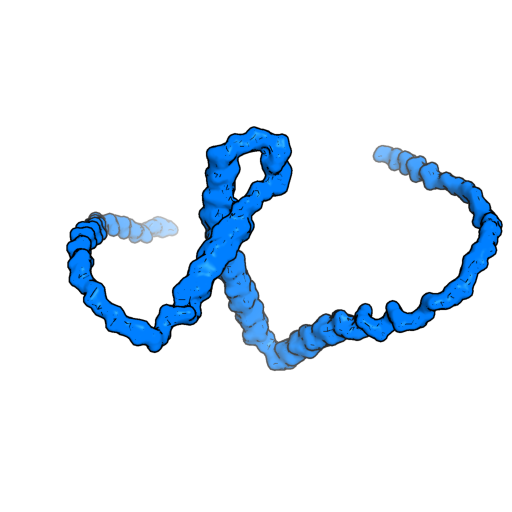? 8.990 -0.467 -22.708 1.00 96.44 72 GLU A N 1
ATOM 517 C CA . GLU A 1 72 ? 7.584 -0.867 -22.843 1.00 96.44 72 GLU A CA 1
ATOM 518 C C . GLU A 1 72 ? 7.281 -2.161 -22.073 1.00 96.44 72 GLU A C 1
ATOM 520 O O . GLU A 1 72 ? 6.247 -2.259 -21.405 1.00 96.44 72 GLU A O 1
ATOM 525 N N . GLU A 1 73 ? 8.207 -3.123 -22.062 1.00 97.12 73 GLU A N 1
ATOM 526 C CA . GLU A 1 73 ? 8.078 -4.327 -21.234 1.00 97.12 73 GLU A CA 1
ATOM 527 C C . GLU A 1 73 ? 8.090 -3.983 -19.736 1.00 97.12 73 GLU A C 1
ATOM 529 O O . GLU A 1 73 ? 7.231 -4.444 -18.982 1.00 97.12 73 GLU A O 1
ATOM 534 N N . ILE A 1 74 ? 8.989 -3.094 -19.299 1.00 96.88 74 ILE A N 1
ATOM 535 C CA . ILE A 1 74 ? 9.007 -2.598 -17.916 1.00 96.88 74 ILE A CA 1
ATOM 536 C C . ILE A 1 74 ? 7.688 -1.903 -17.564 1.00 96.88 74 ILE A C 1
ATOM 538 O O . ILE A 1 74 ? 7.164 -2.131 -16.474 1.00 96.88 74 ILE A O 1
ATOM 542 N N . TYR A 1 75 ? 7.145 -1.059 -18.441 1.00 96.06 75 TYR A N 1
ATOM 543 C CA . TYR A 1 75 ? 5.869 -0.386 -18.187 1.00 96.06 75 TYR A CA 1
ATOM 544 C C . TYR A 1 75 ? 4.720 -1.380 -18.050 1.00 96.06 75 TYR A C 1
ATOM 546 O O . TYR A 1 75 ? 3.963 -1.275 -17.087 1.00 96.06 75 TYR A O 1
ATOM 554 N N . SER A 1 76 ? 4.656 -2.380 -18.930 1.00 95.06 76 SER A N 1
ATOM 555 C CA . SER A 1 76 ? 3.639 -3.437 -18.884 1.00 95.06 76 SER A CA 1
ATOM 556 C C . SER A 1 76 ? 3.704 -4.213 -17.564 1.00 95.06 76 SER A C 1
ATOM 558 O O . SER A 1 76 ? 2.702 -4.362 -16.868 1.00 95.06 76 SER A O 1
ATOM 560 N N . ILE A 1 77 ? 4.911 -4.612 -17.143 1.00 96.00 77 ILE A N 1
ATOM 561 C CA . ILE A 1 77 ? 5.130 -5.280 -15.851 1.00 96.00 77 ILE A CA 1
ATOM 562 C C . ILE A 1 77 ? 4.666 -4.386 -14.693 1.00 96.00 77 ILE A C 1
ATOM 564 O O . ILE A 1 77 ? 4.016 -4.857 -13.757 1.00 96.00 77 ILE A O 1
ATOM 568 N N . ARG A 1 78 ? 4.995 -3.089 -14.720 1.00 95.62 78 ARG A N 1
ATOM 569 C CA . ARG A 1 78 ? 4.590 -2.162 -13.653 1.00 95.62 78 ARG A CA 1
ATOM 570 C C . ARG A 1 78 ? 3.082 -1.958 -13.593 1.00 95.62 78 ARG A C 1
ATOM 572 O O . ARG A 1 78 ? 2.574 -1.817 -12.488 1.00 95.62 78 ARG A O 1
ATOM 579 N N . GLU A 1 79 ? 2.393 -1.936 -14.725 1.00 94.62 79 GLU A N 1
ATOM 580 C CA . GLU A 1 79 ? 0.934 -1.813 -14.781 1.00 94.62 79 GLU A CA 1
ATOM 581 C C . GLU A 1 79 ? 0.243 -3.053 -14.199 1.00 94.62 79 GLU A C 1
ATOM 583 O O . GLU A 1 79 ? -0.606 -2.930 -13.308 1.00 94.62 79 GLU A O 1
ATOM 588 N N . ASP A 1 80 ? 0.680 -4.244 -14.614 1.00 92.69 80 ASP A N 1
ATOM 589 C CA . ASP A 1 80 ? 0.121 -5.519 -14.159 1.00 92.69 80 ASP A CA 1
ATOM 590 C C . ASP A 1 80 ? 0.278 -5.711 -12.648 1.00 92.69 80 ASP A C 1
ATOM 592 O O . ASP A 1 80 ? -0.680 -6.028 -11.934 1.00 92.69 80 ASP A O 1
ATOM 596 N N . TYR A 1 81 ? 1.499 -5.528 -12.138 1.00 97.06 81 TYR A N 1
ATOM 597 C CA . TYR A 1 81 ? 1.759 -5.679 -10.708 1.00 97.06 81 TYR A CA 1
ATOM 598 C C . TYR A 1 81 ? 1.235 -4.498 -9.903 1.00 97.06 81 TYR A C 1
ATOM 600 O O . TYR A 1 81 ? 0.765 -4.696 -8.788 1.00 97.06 81 TYR A O 1
ATOM 608 N N . GLY A 1 82 ? 1.286 -3.291 -10.457 1.00 94.19 82 GLY A N 1
ATOM 609 C CA . GLY A 1 82 ? 0.782 -2.091 -9.809 1.00 94.19 82 GLY A CA 1
ATOM 610 C C . GLY A 1 82 ? -0.705 -2.182 -9.497 1.00 94.19 82 GLY A C 1
ATOM 611 O O . GLY A 1 82 ? -1.095 -1.886 -8.373 1.00 94.19 82 GLY A O 1
ATOM 612 N N . SER A 1 83 ? -1.507 -2.671 -10.445 1.00 92.44 83 SER A N 1
ATOM 613 C CA . SER A 1 83 ? -2.948 -2.867 -10.240 1.00 92.44 83 SER A CA 1
ATOM 614 C C . SER A 1 83 ? -3.229 -3.887 -9.130 1.00 92.44 83 SER A C 1
ATOM 616 O O . SER A 1 83 ? -4.038 -3.644 -8.243 1.00 92.44 83 SER A O 1
ATOM 618 N N . ARG A 1 84 ? -2.495 -5.009 -9.111 1.00 96.06 84 ARG A N 1
ATOM 619 C CA . ARG A 1 84 ? -2.637 -6.031 -8.056 1.00 96.06 84 ARG A CA 1
ATOM 620 C C . ARG A 1 84 ? -2.192 -5.527 -6.685 1.00 96.06 84 ARG A C 1
ATOM 622 O O . ARG A 1 84 ? -2.746 -5.951 -5.677 1.00 96.06 84 ARG A O 1
ATOM 629 N N . ILE A 1 85 ? -1.163 -4.680 -6.639 1.00 97.00 85 ILE A N 1
ATOM 630 C CA . ILE A 1 85 ? -0.698 -4.058 -5.396 1.00 97.00 85 ILE 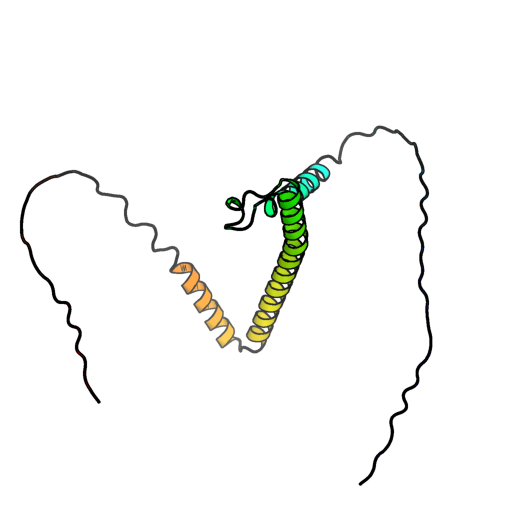A CA 1
ATOM 631 C C . ILE A 1 85 ? -1.772 -3.115 -4.861 1.00 97.00 85 ILE A C 1
ATOM 633 O O . ILE A 1 85 ? -2.114 -3.240 -3.692 1.00 97.00 85 ILE A O 1
ATOM 637 N N . ASP A 1 86 ? -2.340 -2.249 -5.704 1.00 95.75 86 ASP A N 1
ATOM 638 C CA . ASP A 1 86 ? -3.421 -1.341 -5.304 1.00 95.75 86 ASP A CA 1
ATOM 639 C C . ASP A 1 86 ? -4.618 -2.125 -4.716 1.00 95.75 86 ASP A C 1
ATOM 641 O O . ASP A 1 86 ? -5.109 -1.793 -3.635 1.00 95.75 86 ASP A O 1
ATOM 645 N N . ASP A 1 87 ? -5.036 -3.217 -5.369 1.00 96.31 87 ASP A N 1
ATOM 646 C CA . ASP A 1 87 ? -6.125 -4.081 -4.886 1.00 96.31 87 ASP A CA 1
ATOM 647 C C . ASP A 1 87 ? -5.810 -4.722 -3.521 1.00 96.31 87 ASP A C 1
ATOM 649 O O . ASP A 1 87 ? -6.684 -4.854 -2.659 1.00 96.31 87 ASP A O 1
ATOM 653 N N . LEU A 1 88 ? -4.561 -5.155 -3.315 1.00 98.44 88 LEU A N 1
ATOM 654 C CA . LEU A 1 88 ? -4.113 -5.738 -2.048 1.00 98.44 88 LEU A CA 1
ATOM 655 C C . LEU A 1 88 ? -4.010 -4.687 -0.944 1.00 98.44 88 LEU A C 1
ATOM 657 O O . LEU A 1 88 ? -4.358 -4.971 0.200 1.00 98.44 88 LEU A O 1
ATOM 661 N N . GLU A 1 89 ? -3.547 -3.481 -1.264 1.00 98.19 89 GLU A N 1
ATOM 662 C CA . GLU A 1 89 ? -3.494 -2.364 -0.323 1.00 98.19 89 GLU A CA 1
ATOM 663 C C . GLU A 1 89 ? -4.896 -1.967 0.143 1.00 98.19 89 GLU A C 1
ATOM 665 O O . GLU A 1 89 ? -5.081 -1.717 1.336 1.00 98.19 89 GLU A O 1
ATOM 670 N N . GLN A 1 90 ? -5.887 -1.986 -0.754 1.00 98.19 90 GLN A N 1
ATOM 671 C CA . GLN A 1 90 ? -7.282 -1.748 -0.394 1.00 98.19 90 GLN A CA 1
ATOM 672 C C . GLN A 1 90 ? -7.818 -2.832 0.551 1.00 98.19 90 GLN A C 1
ATOM 674 O O . GLN A 1 90 ? -8.315 -2.505 1.624 1.00 98.19 90 GLN A O 1
ATOM 679 N N . GLN A 1 91 ? -7.633 -4.114 0.219 1.00 97.94 91 GLN A N 1
ATOM 680 C CA . GLN A 1 91 ? -8.036 -5.221 1.102 1.00 97.94 91 GLN A CA 1
ATOM 681 C C . GLN A 1 91 ? -7.369 -5.133 2.479 1.00 97.94 91 GLN A C 1
ATOM 683 O O . GLN A 1 91 ? -7.976 -5.431 3.506 1.00 97.94 91 GLN A O 1
ATOM 688 N N . LEU A 1 92 ? -6.104 -4.718 2.512 1.00 98.44 92 LEU A N 1
ATOM 689 C CA . LEU A 1 92 ? -5.356 -4.551 3.747 1.00 98.44 92 LEU A CA 1
ATOM 690 C C . LEU A 1 92 ? -5.905 -3.372 4.566 1.00 98.44 92 LEU A C 1
ATOM 692 O O . LEU A 1 92 ? -6.021 -3.480 5.787 1.00 98.44 92 LEU A O 1
ATOM 696 N N . ALA A 1 93 ? -6.256 -2.261 3.917 1.00 98.56 93 ALA A N 1
ATOM 697 C CA . ALA A 1 93 ? -6.903 -1.128 4.571 1.00 98.56 93 ALA A CA 1
ATOM 698 C C . ALA A 1 93 ? -8.259 -1.524 5.177 1.00 98.56 93 ALA A C 1
ATOM 700 O O . ALA A 1 93 ? -8.498 -1.213 6.345 1.00 98.56 93 ALA A O 1
ATOM 701 N N . ASP A 1 94 ? -9.078 -2.268 4.433 1.00 98.31 94 ASP A N 1
ATOM 702 C CA . ASP A 1 94 ? -10.381 -2.758 4.891 1.00 98.31 94 ASP A CA 1
ATOM 703 C C . ASP A 1 94 ? -10.227 -3.687 6.107 1.00 98.31 94 ASP A C 1
ATOM 705 O O . ASP A 1 94 ? -10.850 -3.461 7.142 1.00 98.31 94 ASP A O 1
ATOM 709 N N . LEU A 1 95 ? -9.306 -4.657 6.045 1.00 98.56 95 LEU A N 1
ATOM 710 C CA . LEU A 1 95 ? -9.017 -5.557 7.170 1.00 98.56 95 LEU A CA 1
ATOM 711 C C . LEU A 1 95 ? -8.486 -4.821 8.404 1.00 98.56 95 LEU A C 1
ATOM 713 O O . LEU A 1 95 ? -8.783 -5.197 9.535 1.00 98.56 95 LEU A O 1
ATOM 717 N N . ARG A 1 96 ? -7.674 -3.774 8.217 1.00 98.31 96 ARG A N 1
ATOM 718 C CA . ARG A 1 96 ? -7.198 -2.946 9.336 1.00 98.31 96 ARG A CA 1
ATOM 719 C C . ARG A 1 96 ? -8.337 -2.165 9.984 1.00 98.31 96 ARG A C 1
ATOM 721 O O . ARG A 1 96 ? -8.313 -2.003 11.205 1.00 98.31 96 ARG A O 1
ATOM 728 N N . ALA A 1 97 ? -9.284 -1.668 9.190 1.00 98.25 97 ALA A N 1
ATOM 729 C CA . ALA A 1 97 ? -10.468 -0.990 9.700 1.00 98.25 97 ALA A CA 1
ATOM 730 C C . ALA A 1 97 ? -11.345 -1.969 10.492 1.00 98.25 97 ALA A C 1
ATOM 732 O O . ALA A 1 97 ? -11.599 -1.716 11.664 1.00 98.25 97 ALA A O 1
ATOM 733 N N . GLU A 1 98 ? -11.665 -3.131 9.916 1.00 98.31 98 GLU A N 1
ATOM 734 C CA . GLU A 1 98 ? -12.445 -4.187 10.579 1.00 98.31 98 GLU A CA 1
ATOM 735 C C . GLU A 1 98 ? -11.790 -4.646 11.887 1.00 98.31 98 GLU A C 1
ATOM 737 O O . GLU A 1 98 ? -12.428 -4.652 12.935 1.00 98.31 98 GLU A O 1
ATOM 742 N N . MET A 1 99 ? -10.483 -4.924 11.871 1.00 98.19 99 MET A N 1
ATOM 743 C CA . MET A 1 99 ? -9.735 -5.264 13.084 1.00 98.19 99 MET A CA 1
ATOM 744 C C . MET A 1 99 ? -9.838 -4.160 14.146 1.00 98.19 99 MET A C 1
ATOM 746 O O . MET A 1 99 ? -9.932 -4.453 15.336 1.00 98.19 99 MET A O 1
ATOM 750 N N . THR A 1 100 ? -9.787 -2.888 13.743 1.00 97.75 100 THR A N 1
ATOM 751 C CA . THR A 1 100 ? -9.910 -1.765 14.683 1.00 97.75 100 THR A CA 1
ATOM 752 C C . THR A 1 100 ? -11.313 -1.700 15.278 1.00 97.75 100 THR A C 1
ATOM 754 O O . THR A 1 100 ? -11.434 -1.530 16.490 1.00 97.75 100 THR A O 1
ATOM 757 N N . ASP A 1 101 ? -12.349 -1.893 14.465 1.00 97.62 101 ASP A N 1
ATOM 758 C CA . ASP A 1 101 ? -13.742 -1.916 14.913 1.00 97.62 101 ASP A CA 1
ATOM 759 C C . ASP A 1 101 ? -13.986 -3.067 15.902 1.00 97.62 101 ASP A C 1
ATOM 761 O O . ASP A 1 101 ? -14.525 -2.847 16.989 1.00 97.62 101 ASP A O 1
ATOM 765 N N . GLU A 1 102 ? -13.491 -4.271 15.600 1.00 98.06 102 GLU A N 1
ATOM 766 C CA . GLU A 1 102 ? -13.575 -5.427 16.503 1.00 98.06 102 GLU A CA 1
ATOM 767 C C . GLU A 1 102 ? -12.836 -5.189 17.831 1.00 98.06 102 GLU A C 1
ATOM 769 O O . GLU A 1 102 ? -13.328 -5.552 18.905 1.00 98.06 102 GLU A O 1
ATOM 774 N N . ILE A 1 103 ? -11.662 -4.547 17.786 1.00 98.00 103 ILE A N 1
ATOM 775 C CA . ILE A 1 103 ? -10.919 -4.148 18.991 1.00 98.00 103 ILE A CA 1
ATOM 776 C C . ILE A 1 103 ? -11.709 -3.113 19.796 1.00 98.00 103 ILE A C 1
ATOM 778 O O . ILE A 1 103 ? -11.714 -3.159 21.028 1.00 98.00 103 ILE A O 1
ATOM 782 N N . GLU A 1 104 ? -12.365 -2.160 19.140 1.00 97.12 104 GLU A N 1
ATOM 783 C CA . GLU A 1 104 ? -13.188 -1.178 19.835 1.00 97.12 104 GLU A CA 1
ATOM 784 C C . GLU A 1 104 ? -14.425 -1.829 20.453 1.00 97.12 104 GLU A C 1
ATOM 786 O O . GLU A 1 104 ? -14.812 -1.460 21.561 1.00 97.12 104 GLU A O 1
ATOM 791 N N . ASP A 1 105 ? -15.018 -2.834 19.817 1.00 97.50 105 ASP A N 1
ATOM 792 C CA . ASP A 1 105 ? -16.224 -3.502 20.304 1.00 97.50 105 ASP A CA 1
ATOM 793 C C . ASP A 1 105 ? -16.059 -4.280 21.603 1.00 97.50 105 ASP A C 1
ATOM 795 O O . ASP A 1 105 ? -17.022 -4.402 22.365 1.00 97.50 105 ASP A O 1
ATOM 799 N N . VAL A 1 106 ? -14.839 -4.696 21.940 1.00 98.06 106 VAL A N 1
ATOM 800 C CA . VAL A 1 106 ? -14.555 -5.287 23.256 1.00 98.06 106 VAL A CA 1
ATOM 801 C C . VAL A 1 106 ? -14.385 -4.245 24.371 1.00 98.06 106 VAL A C 1
ATOM 803 O O . VAL A 1 106 ? -14.276 -4.610 25.544 1.00 98.06 106 VAL A O 1
ATOM 806 N N . LEU A 1 107 ? -14.36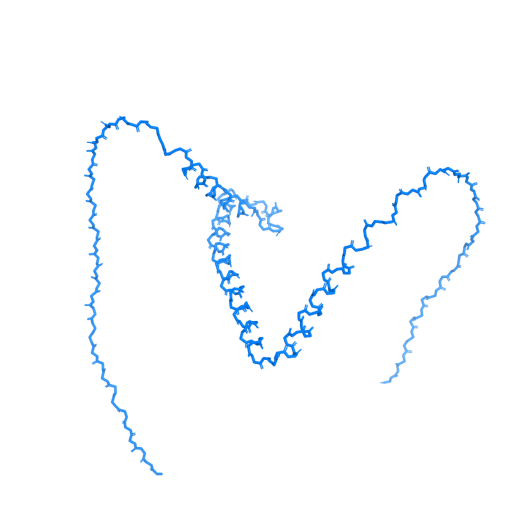6 -2.947 24.047 1.00 97.88 107 LEU A N 1
ATOM 807 C CA . LEU A 1 107 ? -14.213 -1.877 25.032 1.00 97.88 107 LEU A CA 1
ATOM 808 C C . LEU A 1 107 ? -15.529 -1.540 25.737 1.00 97.88 107 LEU A C 1
ATOM 810 O O . LEU A 1 107 ? -16.614 -1.502 25.156 1.00 97.88 107 LEU A O 1
ATOM 814 N N . THR A 1 108 ? -15.408 -1.166 27.009 1.00 98.00 108 THR A N 1
ATOM 815 C CA . THR A 1 108 ? -16.525 -0.594 27.771 1.00 98.00 108 THR A CA 1
ATOM 816 C C . THR A 1 108 ? -16.885 0.807 27.271 1.00 98.00 108 THR A C 1
ATOM 818 O O . THR A 1 108 ? -16.044 1.536 26.739 1.00 98.00 108 THR A O 1
ATOM 821 N N . THR A 1 109 ? -18.117 1.254 27.527 1.00 95.50 109 THR A N 1
ATOM 822 C CA . THR A 1 109 ? -18.592 2.598 27.146 1.00 95.50 109 THR A CA 1
ATOM 823 C C . THR A 1 109 ? -17.683 3.718 27.661 1.00 95.50 109 THR A C 1
ATOM 825 O O . THR A 1 109 ? -17.406 4.679 26.943 1.00 95.50 109 THR A O 1
ATOM 828 N N . THR A 1 110 ? -17.173 3.590 28.890 1.00 96.06 110 THR A N 1
ATOM 829 C CA . THR A 1 110 ? -16.254 4.572 29.483 1.00 96.06 110 THR A CA 1
ATOM 830 C C . THR A 1 110 ? -14.913 4.611 28.745 1.00 96.06 110 THR A C 1
ATOM 832 O O . THR A 1 110 ? -14.386 5.695 28.503 1.00 96.06 110 THR A O 1
ATOM 835 N N . GLN A 1 111 ? -14.382 3.453 28.338 1.00 97.50 111 GLN A N 1
ATOM 836 C CA . GLN A 1 111 ? -13.140 3.361 27.561 1.00 97.50 111 GLN A CA 1
ATOM 837 C C . GLN A 1 111 ? -13.317 3.905 26.136 1.00 97.50 111 GLN A C 1
ATOM 839 O O . GLN A 1 111 ? -12.477 4.681 25.689 1.00 97.50 111 GLN A O 1
ATOM 844 N N . LYS A 1 112 ? -14.434 3.592 25.456 1.00 96.50 112 LYS A N 1
ATOM 845 C CA . LYS A 1 112 ? -14.769 4.160 24.133 1.00 96.50 112 LYS A CA 1
ATOM 846 C C . LYS A 1 112 ? -14.841 5.692 24.172 1.00 96.50 112 LYS A C 1
ATOM 848 O O . LYS A 1 112 ? -14.334 6.369 23.276 1.00 96.50 112 LYS A O 1
ATOM 853 N N . ARG A 1 113 ? -15.430 6.255 25.236 1.00 95.31 113 ARG A N 1
ATOM 854 C CA . ARG A 1 113 ? -15.494 7.711 25.437 1.00 95.31 113 ARG A CA 1
ATOM 855 C C . ARG A 1 113 ? -14.102 8.322 25.603 1.00 95.31 113 ARG A C 1
ATOM 857 O O . ARG A 1 113 ? -13.792 9.281 24.906 1.00 95.31 113 ARG A O 1
ATOM 864 N N . ALA A 1 114 ? -13.264 7.735 26.457 1.00 95.62 114 ALA A N 1
ATOM 865 C CA . ALA A 1 114 ? -11.887 8.192 26.640 1.00 95.62 114 ALA A CA 1
ATOM 866 C C . ALA A 1 114 ? -11.084 8.138 25.326 1.00 95.62 114 ALA A C 1
ATOM 868 O O . ALA A 1 114 ? -10.419 9.110 24.983 1.00 95.62 114 ALA A O 1
ATOM 869 N N . LEU A 1 115 ? -11.214 7.053 24.550 1.00 94.94 115 LEU A N 1
ATOM 870 C CA . LEU A 1 115 ? -10.561 6.902 23.245 1.00 94.94 115 LEU A CA 1
ATOM 871 C C . LEU A 1 115 ? -10.998 7.989 22.247 1.00 94.94 115 LEU A C 1
ATOM 873 O O . LEU A 1 115 ? -10.172 8.568 21.542 1.00 94.94 115 LEU A O 1
ATOM 877 N N . THR A 1 116 ? -12.296 8.293 22.207 1.00 94.00 116 THR A N 1
ATOM 878 C CA . THR A 1 116 ? -12.852 9.342 21.339 1.00 94.00 116 THR A CA 1
ATOM 879 C C . THR A 1 116 ? -12.344 10.730 21.728 1.00 94.00 116 THR A C 1
ATOM 881 O O . THR A 1 116 ? -12.041 11.544 20.855 1.00 94.00 116 THR A O 1
ATOM 884 N N . ASP A 1 117 ? -12.253 11.010 23.028 1.00 92.88 117 ASP A N 1
ATOM 885 C CA . ASP A 1 117 ? -11.770 12.294 23.534 1.00 92.88 117 ASP A CA 1
ATOM 886 C C . ASP A 1 117 ? -10.274 12.485 23.218 1.00 92.88 117 ASP A C 1
ATOM 888 O O . ASP A 1 117 ? -9.894 13.559 22.750 1.00 92.88 117 ASP A O 1
ATOM 892 N N . SER A 1 118 ? -9.451 11.432 23.341 1.00 93.19 118 SER A N 1
ATOM 893 C CA . SER A 1 118 ? -8.038 11.455 22.924 1.00 93.19 118 SER A CA 1
ATOM 894 C C . SER A 1 118 ? -7.859 11.712 21.422 1.00 93.19 118 SER A C 1
ATOM 896 O O . SER A 1 118 ? -7.041 12.538 21.028 1.00 93.19 118 SER A O 1
ATOM 898 N N . ARG A 1 119 ? -8.671 11.084 20.560 1.00 93.56 119 ARG A N 1
ATOM 899 C CA . ARG A 1 119 ? -8.594 11.316 19.103 1.00 93.56 119 ARG A CA 1
ATOM 900 C C . ARG A 1 119 ? -8.903 12.768 18.717 1.00 93.56 119 ARG A C 1
ATOM 902 O O . ARG A 1 119 ? -8.293 13.300 17.794 1.00 93.56 119 ARG A O 1
ATOM 909 N N . LYS A 1 120 ? -9.832 13.427 19.420 1.00 91.38 120 LYS A N 1
ATOM 910 C CA . LYS A 1 120 ? -10.184 14.837 19.166 1.00 91.38 120 LYS A CA 1
ATOM 911 C C . LYS A 1 120 ? -9.068 15.797 19.574 1.00 91.38 120 LYS A C 1
ATOM 913 O O . LYS A 1 120 ? -8.839 16.777 18.863 1.00 91.38 120 LYS A O 1
ATOM 918 N N . SER A 1 121 ? -8.372 15.537 20.684 1.00 83.56 121 SER A N 1
ATOM 919 C CA . SER A 1 121 ? -7.253 16.389 21.106 1.00 83.56 121 SER A CA 1
ATOM 920 C C . SER A 1 121 ? -6.102 16.359 20.101 1.00 83.56 121 SER A C 1
ATOM 922 O O . SER A 1 121 ? -5.593 17.420 19.747 1.00 83.56 121 SER A O 1
ATOM 924 N N . ASP A 1 122 ? -5.774 15.187 19.549 1.00 81.94 122 ASP A N 1
ATOM 925 C CA . ASP A 1 122 ? -4.677 15.037 18.579 1.00 81.94 122 ASP A CA 1
ATOM 926 C C . ASP A 1 122 ? -4.944 15.791 17.265 1.00 81.94 122 ASP A C 1
ATOM 928 O O . ASP A 1 122 ? -4.034 16.343 16.639 1.00 81.94 122 ASP A O 1
ATOM 932 N N . THR A 1 123 ? -6.212 15.867 16.849 1.00 76.88 123 THR A N 1
ATOM 933 C CA . THR A 1 123 ? -6.605 16.645 15.665 1.00 76.88 123 THR A CA 1
ATOM 934 C C . THR A 1 123 ? -6.579 18.156 15.894 1.00 76.88 123 THR A C 1
ATOM 936 O O . THR A 1 123 ? -6.331 18.900 14.948 1.00 76.88 123 THR A O 1
ATOM 939 N N . ASN A 1 124 ? -6.802 18.625 17.127 1.00 68.44 124 ASN A N 1
ATOM 940 C CA . ASN A 1 124 ? -6.883 20.058 17.424 1.00 68.44 124 ASN A CA 1
ATOM 941 C C . ASN A 1 124 ? -5.495 20.683 17.652 1.00 68.44 124 ASN A C 1
ATOM 943 O O . ASN A 1 124 ? -5.248 21.805 17.217 1.00 68.44 124 ASN A O 1
ATOM 947 N N . SER A 1 125 ? -4.553 19.938 18.241 1.00 61.88 125 SER A N 1
ATOM 948 C CA . SER A 1 125 ? -3.186 20.421 18.492 1.00 61.88 125 SER A CA 1
ATOM 949 C C . SER A 1 125 ? -2.353 20.655 17.223 1.00 61.88 125 SER A C 1
ATOM 951 O O . SER A 1 125 ? -1.414 21.438 17.261 1.00 61.88 125 SER A O 1
ATOM 953 N N . ASN A 1 126 ? -2.710 20.051 16.084 1.00 59.06 126 ASN A N 1
ATOM 954 C CA . ASN A 1 126 ? -2.015 20.279 14.808 1.00 59.06 126 ASN A CA 1
ATOM 955 C C . ASN A 1 126 ? -2.476 21.545 14.055 1.00 59.06 126 ASN A C 1
ATOM 957 O O . ASN A 1 126 ? -1.857 21.913 13.058 1.00 59.06 126 ASN A O 1
ATOM 961 N N . ASN A 1 127 ? -3.558 22.205 14.489 1.00 57.06 127 ASN A N 1
ATOM 962 C CA . ASN A 1 127 ? -4.142 23.347 13.770 1.00 57.06 127 ASN A CA 1
ATOM 963 C C . ASN A 1 127 ? -3.837 24.713 14.420 1.00 57.06 127 ASN A C 1
ATOM 965 O O . ASN A 1 127 ? -4.062 25.745 13.796 1.00 57.06 127 ASN A O 1
ATOM 969 N N . GLU A 1 128 ? -3.294 24.741 15.643 1.00 57.31 128 GLU A N 1
ATOM 970 C CA . GLU A 1 128 ? -2.943 25.987 16.352 1.00 57.31 128 GLU A CA 1
ATOM 971 C C . GLU A 1 128 ? -1.478 26.440 16.152 1.00 57.31 128 GLU A C 1
ATOM 973 O O . GLU A 1 128 ? -1.137 27.563 16.510 1.00 57.31 128 GLU A O 1
ATOM 978 N N . GLU A 1 129 ? -0.611 25.642 15.512 1.00 54.38 129 GLU A N 1
ATOM 979 C CA . GLU A 1 129 ? 0.820 25.967 15.305 1.00 54.38 129 GLU A CA 1
ATOM 980 C C . GLU A 1 129 ? 1.137 26.571 13.913 1.00 54.38 129 GLU A C 1
ATOM 982 O O . GLU A 1 129 ? 2.260 26.484 13.419 1.00 54.38 129 GLU A O 1
ATOM 987 N N . LYS A 1 130 ? 0.158 27.183 13.224 1.00 50.69 130 LYS A N 1
ATOM 988 C CA . LYS A 1 130 ? 0.379 27.809 11.898 1.00 50.69 130 LYS A CA 1
ATOM 989 C C . LYS A 1 130 ? -0.260 29.192 11.728 1.00 50.69 130 LYS A C 1
ATOM 991 O O . LYS A 1 130 ? -0.681 29.542 10.629 1.00 50.69 130 LYS A O 1
ATOM 996 N N . THR A 1 131 ? -0.334 29.998 12.786 1.00 47.44 131 THR A N 1
ATOM 997 C CA . THR A 1 131 ? -0.804 31.394 12.677 1.00 47.44 131 THR A CA 1
ATOM 998 C C . THR A 1 131 ? -0.110 32.352 13.650 1.00 47.44 131 THR A C 1
ATOM 1000 O O . THR A 1 131 ? -0.792 33.107 14.326 1.00 47.44 131 THR A O 1
ATOM 1003 N N . THR A 1 132 ? 1.223 32.371 13.727 1.00 51.31 132 THR A N 1
ATOM 1004 C CA . THR A 1 132 ? 1.970 33.506 14.317 1.00 51.31 132 THR A CA 1
ATOM 1005 C C . THR A 1 132 ? 3.412 33.544 13.801 1.00 51.31 132 THR A C 1
ATOM 1007 O O . THR A 1 132 ? 4.314 33.179 14.544 1.00 51.31 132 THR A O 1
ATOM 1010 N N . ASP A 1 133 ? 3.644 33.956 12.550 1.00 49.06 133 ASP A N 1
ATOM 1011 C CA . ASP A 1 133 ? 4.900 34.642 12.178 1.00 49.06 133 ASP A CA 1
ATOM 1012 C C . ASP A 1 133 ? 4.792 35.322 10.798 1.00 49.06 133 ASP A C 1
ATOM 1014 O O . ASP A 1 133 ? 5.400 34.882 9.833 1.00 49.06 133 ASP A O 1
ATOM 1018 N N . GLU A 1 134 ? 3.975 36.373 10.668 1.00 56.19 134 GLU A N 1
ATOM 1019 C CA . GLU A 1 134 ? 4.144 37.367 9.592 1.00 56.19 134 GLU A CA 1
ATOM 1020 C C . GLU A 1 134 ? 3.725 38.757 10.091 1.00 56.19 134 GLU A C 1
ATOM 1022 O O . GLU A 1 134 ? 2.677 39.289 9.741 1.00 56.19 134 GLU A O 1
ATOM 1027 N N . THR A 1 135 ? 4.570 39.357 10.927 1.00 43.31 135 THR A N 1
ATOM 1028 C CA . THR A 1 135 ? 4.759 40.815 10.976 1.00 43.31 135 THR A CA 1
ATOM 1029 C C . THR A 1 135 ? 6.088 41.077 11.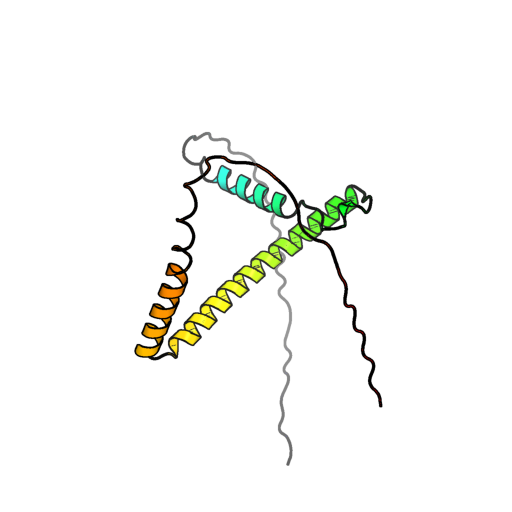661 1.00 43.31 135 THR A C 1
ATOM 1031 O O . THR A 1 135 ? 6.156 40.930 12.872 1.00 43.31 135 THR A O 1
ATOM 1034 N N . GLU A 1 136 ? 7.117 41.429 10.882 1.00 48.81 136 GLU A N 1
ATOM 1035 C CA . GLU A 1 136 ? 8.127 42.465 11.175 1.00 48.81 136 GLU A CA 1
ATOM 1036 C C . GLU A 1 136 ? 9.354 42.263 10.263 1.00 48.81 136 GLU A C 1
ATOM 1038 O O . GLU A 1 136 ? 10.323 41.584 10.587 1.00 48.81 136 GLU A O 1
ATOM 1043 N N . THR A 1 137 ? 9.319 42.858 9.067 1.00 43.00 137 THR A N 1
ATOM 1044 C CA . THR A 1 137 ? 10.523 43.078 8.253 1.00 43.00 137 THR A CA 1
ATOM 1045 C C . THR A 1 137 ? 10.702 44.578 8.062 1.00 43.00 137 THR A C 1
ATOM 1047 O O . THR A 1 137 ? 10.117 45.174 7.163 1.00 43.00 137 THR A O 1
ATOM 1050 N N . ALA A 1 138 ? 11.521 45.186 8.921 1.00 48.41 138 ALA A N 1
ATOM 1051 C CA . ALA A 1 138 ? 12.087 46.514 8.716 1.00 48.41 138 ALA A CA 1
ATOM 1052 C C . ALA A 1 138 ? 13.525 46.569 9.274 1.00 48.41 138 ALA A C 1
ATOM 1054 O O . ALA A 1 138 ? 13.760 46.780 10.456 1.00 48.41 138 ALA A O 1
ATOM 1055 N N . GLU A 1 139 ? 14.479 46.326 8.373 1.00 44.00 139 GLU A N 1
ATOM 1056 C CA . GLU A 1 139 ? 15.747 47.055 8.212 1.00 44.00 139 GLU A CA 1
ATOM 1057 C C . GLU A 1 139 ? 16.601 47.449 9.448 1.00 44.00 139 GLU A C 1
ATOM 1059 O O . GLU A 1 139 ? 16.335 48.443 10.121 1.00 44.00 139 GLU A O 1
ATOM 1064 N N . LYS A 1 140 ? 17.768 46.790 9.612 1.00 42.78 140 LYS A N 1
ATOM 1065 C CA . LYS A 1 140 ? 19.099 47.452 9.701 1.00 42.78 140 LYS A CA 1
ATOM 1066 C C . LYS A 1 140 ? 20.275 46.452 9.682 1.00 42.78 140 LYS A C 1
ATOM 1068 O O . LYS A 1 140 ? 20.410 45.584 10.535 1.00 42.78 140 LYS A O 1
ATOM 1073 N N . LYS A 1 141 ? 21.170 46.628 8.704 1.00 43.94 141 LYS A N 1
ATOM 1074 C CA . LYS A 1 141 ? 22.540 46.061 8.574 1.00 43.94 141 LYS A CA 1
ATOM 1075 C C . LYS A 1 141 ? 23.560 47.081 9.161 1.00 43.94 141 LYS A C 1
ATOM 1077 O O . LYS A 1 141 ? 23.141 48.218 9.378 1.00 43.94 141 LYS A O 1
ATOM 1082 N N . PRO A 1 142 ? 24.902 46.870 9.181 1.00 56.06 142 PRO A N 1
ATOM 1083 C CA . PRO A 1 142 ? 25.778 45.705 9.436 1.00 56.06 142 PRO A CA 1
ATOM 1084 C C . PRO A 1 142 ? 26.825 45.974 10.568 1.00 56.06 142 PRO A C 1
ATOM 1086 O O . PRO A 1 142 ? 27.015 47.110 10.980 1.00 56.06 142 PRO A O 1
ATOM 1089 N N . THR A 1 143 ? 27.603 44.952 10.971 1.00 37.84 143 THR A N 1
ATOM 1090 C CA . THR A 1 143 ? 29.100 44.908 11.046 1.00 37.84 143 THR A CA 1
ATOM 1091 C C . THR A 1 143 ? 29.699 44.136 12.246 1.00 37.84 143 THR A C 1
ATOM 1093 O O . THR A 1 143 ? 29.523 44.486 13.400 1.00 37.84 143 THR A O 1
ATOM 1096 N N . SER A 1 144 ? 30.536 43.146 11.892 1.00 40.59 144 SER A N 1
ATOM 1097 C CA . SER A 1 144 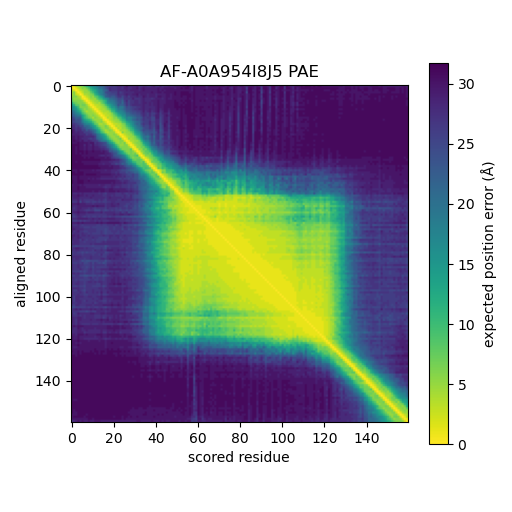? 31.902 42.905 12.402 1.00 40.59 144 SER A CA 1
ATOM 1098 C C . SER A 1 144 ? 32.175 42.327 13.814 1.00 40.59 144 SER A C 1
ATOM 1100 O O . SER A 1 144 ? 32.195 43.035 14.810 1.00 40.59 144 SER A O 1
ATOM 1102 N N . SER A 1 145 ? 32.715 41.095 13.781 1.00 38.50 145 SER A N 1
ATOM 1103 C CA . SER A 1 145 ? 33.948 40.634 14.466 1.00 38.50 145 SER A CA 1
ATOM 1104 C C . SER A 1 145 ? 33.907 40.131 15.917 1.00 38.50 145 SER A C 1
ATOM 1106 O O . SER A 1 145 ? 33.936 40.902 16.870 1.00 38.50 145 SER A O 1
ATOM 1108 N N . SER A 1 146 ? 34.039 38.804 16.057 1.00 42.56 146 SER A N 1
ATOM 1109 C CA . SER A 1 146 ? 34.887 38.057 17.020 1.00 42.56 146 SER A CA 1
ATOM 1110 C C . SER A 1 146 ? 34.315 36.639 17.161 1.00 42.56 146 SER A C 1
ATOM 1112 O O . SER A 1 146 ? 33.110 36.487 17.223 1.00 42.56 146 SER A O 1
ATOM 1114 N N . LYS A 1 147 ? 35.037 35.524 17.266 1.00 42.25 147 LYS A N 1
ATOM 1115 C CA . LYS A 1 147 ? 36.464 35.226 17.360 1.00 42.25 147 LYS A CA 1
ATOM 1116 C C . LYS A 1 147 ? 36.572 33.691 17.298 1.00 42.25 147 LYS A C 1
ATOM 1118 O O . LYS A 1 147 ? 35.965 32.997 18.097 1.00 42.25 147 LYS A O 1
ATOM 1123 N N . ARG A 1 148 ? 37.299 33.205 16.291 1.00 39.59 148 ARG A N 1
A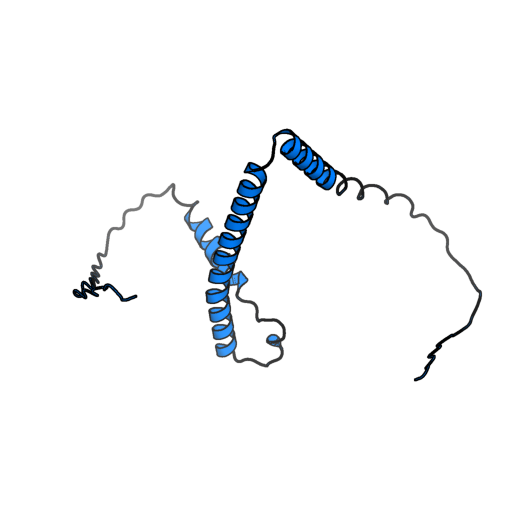TOM 1124 C CA . ARG A 1 148 ? 38.240 32.067 16.267 1.00 39.59 148 ARG A CA 1
ATOM 1125 C C . ARG A 1 148 ? 38.197 30.976 17.371 1.00 39.59 148 ARG A C 1
ATOM 1127 O O . ARG A 1 148 ? 38.282 31.284 18.553 1.00 39.59 148 ARG A O 1
ATOM 1134 N N . THR A 1 149 ? 38.422 29.737 16.889 1.00 35.56 149 THR A N 1
ATOM 1135 C CA . THR A 1 149 ? 39.135 28.577 17.507 1.00 35.56 149 THR A CA 1
ATOM 1136 C C . THR A 1 149 ? 38.414 27.833 18.646 1.00 35.56 149 THR A C 1
ATOM 1138 O O . THR A 1 149 ? 37.794 28.468 19.475 1.00 35.56 149 THR A O 1
ATOM 1141 N N . SER A 1 150 ? 38.438 26.504 18.811 1.00 45.34 150 SER A N 1
ATOM 1142 C CA . SER A 1 150 ? 39.225 25.400 18.233 1.00 45.34 150 SER A CA 1
ATOM 1143 C C . SER A 1 150 ? 38.686 24.048 18.751 1.00 45.34 150 SER A C 1
ATOM 1145 O O . SER A 1 150 ? 38.301 23.951 19.909 1.00 45.34 150 SER A O 1
ATOM 1147 N N . THR A 1 151 ? 38.739 23.018 17.899 1.00 38.88 151 THR A N 1
ATOM 1148 C CA . THR A 1 151 ? 39.061 21.595 18.166 1.00 38.88 151 THR A CA 1
ATOM 1149 C C . THR A 1 151 ? 38.848 20.988 19.568 1.00 38.88 151 THR A C 1
ATOM 1151 O O . THR A 1 151 ? 39.561 21.342 20.506 1.00 38.88 151 THR A O 1
ATOM 1154 N N . LYS A 1 152 ? 38.133 19.851 19.636 1.00 45.62 152 LYS A N 1
ATOM 1155 C CA . LYS A 1 152 ? 38.696 18.639 20.270 1.00 45.62 152 LYS A CA 1
ATOM 1156 C C . LYS A 1 152 ? 38.044 17.341 19.779 1.00 45.62 152 LYS A C 1
ATOM 1158 O O . LYS A 1 152 ? 36.959 16.951 20.185 1.00 45.62 152 LYS A O 1
ATOM 1163 N N . LYS A 1 153 ? 38.789 16.666 18.904 1.00 44.44 153 LYS A N 1
ATOM 1164 C CA . LYS A 1 153 ? 38.766 15.224 18.664 1.00 44.44 153 LYS A CA 1
ATOM 1165 C C . LYS A 1 153 ? 39.359 14.550 19.905 1.00 44.44 153 LYS A C 1
ATOM 1167 O O . LYS A 1 153 ? 40.509 14.824 20.243 1.00 44.44 153 LYS A O 1
ATOM 1172 N N . SER A 1 154 ? 38.606 13.674 20.559 1.00 47.31 154 SER A N 1
ATOM 1173 C CA . SER A 1 154 ? 39.128 12.772 21.588 1.00 47.31 154 SER A CA 1
ATOM 1174 C C . SER A 1 154 ? 38.616 11.365 21.317 1.00 47.31 154 SER A C 1
ATOM 1176 O O . SER A 1 154 ? 37.546 10.963 21.747 1.00 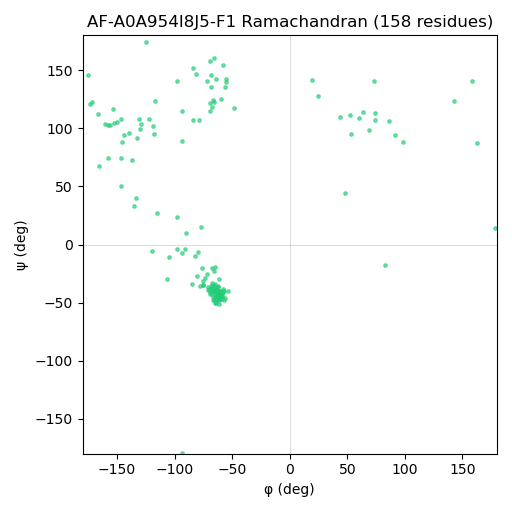47.31 154 SER A O 1
ATOM 1178 N N . THR A 1 155 ? 39.419 10.631 20.555 1.00 50.16 155 THR A N 1
ATOM 1179 C CA . THR A 1 155 ? 39.511 9.176 20.620 1.00 50.16 155 THR A CA 1
ATOM 1180 C C . THR A 1 155 ? 40.109 8.796 21.974 1.00 50.16 155 THR A C 1
ATOM 1182 O O . THR A 1 155 ? 41.217 9.235 22.283 1.00 50.16 155 THR A O 1
ATOM 1185 N N . SER A 1 156 ? 39.429 7.961 22.756 1.00 52.22 156 SER A N 1
ATOM 1186 C CA . SER A 1 156 ? 40.040 7.254 23.884 1.00 52.22 156 SER A CA 1
ATOM 1187 C C . SER A 1 156 ? 39.724 5.766 23.792 1.00 52.22 156 SER A C 1
ATOM 1189 O O . SER A 1 156 ? 38.623 5.315 24.091 1.00 52.22 156 SER A O 1
ATOM 1191 N N . SER A 1 157 ? 40.739 5.026 23.366 1.00 46.69 157 SER A N 1
ATOM 1192 C CA . SER A 1 157 ? 40.956 3.611 23.638 1.00 46.69 157 SER A CA 1
ATOM 1193 C C . SER A 1 157 ? 40.957 3.322 25.143 1.00 46.69 157 SER A C 1
ATOM 1195 O O . SER A 1 157 ? 41.599 4.056 25.891 1.00 46.69 157 SER A O 1
ATOM 1197 N N . THR A 1 158 ? 40.355 2.216 25.580 1.00 59.53 158 THR A N 1
ATOM 1198 C CA . THR A 1 158 ? 40.681 1.486 26.826 1.00 59.53 158 THR A CA 1
ATOM 1199 C C . THR A 1 158 ? 40.167 0.051 26.616 1.00 59.53 158 THR A C 1
ATOM 1201 O O . THR A 1 158 ? 38.978 -0.128 26.399 1.00 59.53 158 THR A O 1
ATOM 1204 N N . LYS A 1 159 ? 41.043 -0.927 26.326 1.00 54.69 159 LYS A N 1
ATOM 1205 C CA . LYS A 1 159 ? 41.677 -1.857 27.293 1.00 54.69 159 LYS A CA 1
ATOM 1206 C C . LYS A 1 159 ? 40.578 -2.664 28.014 1.00 54.69 159 LYS A C 1
ATOM 1208 O O . LYS A 1 159 ? 39.846 -2.089 28.804 1.00 54.69 159 LYS A O 1
ATOM 1213 N N . LYS A 1 160 ? 40.395 -3.958 27.767 1.00 50.75 160 LYS A N 1
ATOM 1214 C CA . LYS A 1 160 ? 41.332 -5.062 28.003 1.00 50.75 160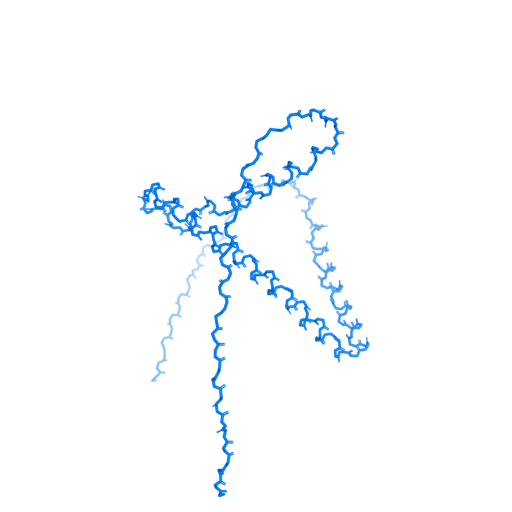 LYS A CA 1
ATOM 1215 C C . LYS A 1 160 ? 40.752 -6.344 27.401 1.00 50.75 160 LYS A C 1
ATOM 1217 O O . LYS A 1 160 ? 39.507 -6.418 27.344 1.00 50.75 160 LYS A O 1
#

Secondary structure (DSSP, 8-state):
---------------------------------SS--SSHHHHHHHHHHHHHHS-SPPTTGGGS---HHHHHHHHHHHHHHHHHHHHHHHHHHHHHHHHHHHHHHTS-HHHHHHHHHHHHHHHHHTTSSSSS----------------------------

Radius of gyration: 34.02 Å; Cα contacts (8 Å, |Δi|>4): 17; chains: 1; bounding box: 73×96×68 Å

Sequence (160 aa):
MKKLCAPIAALALLVTSVGLVSSAQSGQTKSRSTAASKETASKEKAAKDVATKYRRLPSGFGALELSDEQKEEIYSIREDYGSRIDDLEQQLADLRAEMTDEIEDVLTTTQKRALTDSRKSDTNSNNEEKTTDETETAEKKPTSSSKRTSTKKSTSSTKK